Protein AF-A0A926U0V9-F1 (afdb_monomer_lite)

Secondary structure (DSSP, 8-state):
-PPPPHHHHHHHHHHHHHHHHHTS-TTTS--SHHHHHHHHT--HHHHHHTTTHHHHHHHHHHHHHHHHHHHHHHHHHHHHHHHHHHHHHHHHHHHHHHHHHHHHHHHHHHHHHTT--HHHHTSPPPPP------TT-S-----------

Foldseek 3Di:
DDDDDPLVVLVVLLVVLLVVLLVDACVVQPQALVSSCVVVVHDSVSCVVSVVRVVSVVSNVSSVVVNVVVVVVVVVVVVVVVVVVVVVVVVVVVVVVVVVVVVLVVVVVVCVVVVHDVVVVPDDDDDDPPVDDPPDPDDDDDDDDDDDD

Sequence (149 aa):
MGRRSVEVEVTQKVEAYLAIAEGKLPEESPIHVLAVAEALNVSRNTLYKYGLKKVIEEAAERQRQQANLSTRAKEKKAYADRIKSLRVELEIAQQQMIVQAELINRMRCNAIQFNMDLKKLEQPLEKSDRSFSRAGITQRRGKKSAGFS

Structure (mmCIF, N/CA/C/O backbone):
data_AF-A0A926U0V9-F1
#
_entry.id   AF-A0A926U0V9-F1
#
loop_
_atom_site.group_PDB
_atom_site.id
_atom_site.type_symbol
_atom_site.label_atom_id
_atom_site.label_alt_id
_atom_site.label_comp_id
_atom_site.label_asym_id
_atom_site.label_entity_id
_atom_site.label_seq_id
_atom_site.pdbx_PDB_ins_code
_atom_site.Cartn_x
_atom_site.Cartn_y
_atom_site.Cartn_z
_atom_site.occupancy
_atom_site.B_iso_or_equiv
_atom_site.auth_seq_id
_atom_site.auth_comp_id
_atom_site.auth_asym_id
_atom_site.auth_atom_id
_atom_site.pdbx_PDB_model_num
ATOM 1 N N . MET A 1 1 ? -20.595 -17.171 45.976 1.00 45.72 1 MET A N 1
ATOM 2 C CA . MET A 1 1 ? -20.064 -16.427 44.811 1.00 45.72 1 MET A CA 1
ATOM 3 C C . MET A 1 1 ? -20.933 -15.189 44.626 1.00 45.72 1 MET A C 1
ATOM 5 O O . MET A 1 1 ? -22.092 -15.337 44.262 1.00 45.72 1 MET A O 1
ATOM 9 N N . GLY A 1 2 ? -20.448 -14.002 45.006 1.00 52.78 2 GLY A N 1
ATOM 10 C CA . GLY A 1 2 ? -21.235 -12.764 44.927 1.00 52.78 2 GLY A CA 1
ATOM 11 C C . GLY A 1 2 ? -21.520 -12.382 43.474 1.00 52.78 2 GLY A C 1
ATOM 12 O O . GLY A 1 2 ? -20.629 -12.485 42.632 1.00 52.78 2 GLY A O 1
ATOM 13 N N . ARG A 1 3 ? -22.761 -11.981 43.170 1.00 56.72 3 ARG A N 1
ATOM 14 C CA . ARG A 1 3 ? -23.138 -11.472 41.842 1.00 56.72 3 ARG A CA 1
ATOM 15 C C . ARG A 1 3 ? -22.240 -10.286 41.495 1.00 56.72 3 ARG A C 1
ATOM 17 O O . ARG A 1 3 ? -22.159 -9.337 42.274 1.00 56.72 3 ARG A O 1
ATOM 24 N N . ARG A 1 4 ? -21.574 -10.340 40.339 1.00 67.88 4 ARG A N 1
ATOM 25 C CA . ARG A 1 4 ? -20.902 -9.161 39.786 1.00 67.88 4 ARG A CA 1
ATOM 26 C C . ARG A 1 4 ? -21.967 -8.115 39.479 1.00 67.88 4 ARG A C 1
ATOM 28 O O . ARG A 1 4 ? -23.087 -8.452 39.093 1.00 67.88 4 ARG A O 1
ATOM 35 N N . SER A 1 5 ? -21.638 -6.851 39.718 1.00 83.00 5 SER A N 1
ATOM 36 C CA . SER A 1 5 ? -22.528 -5.768 39.320 1.00 83.00 5 SER A CA 1
ATOM 37 C C . SER A 1 5 ? -22.633 -5.778 37.788 1.00 83.00 5 SER A C 1
ATOM 39 O O . SER A 1 5 ? -21.638 -5.991 37.093 1.00 83.00 5 SER A O 1
ATOM 41 N N . VAL A 1 6 ? -23.843 -5.562 37.268 1.00 85.12 6 VAL A N 1
ATOM 42 C CA . VAL A 1 6 ? -24.121 -5.523 35.820 1.00 85.12 6 VAL A CA 1
ATOM 43 C C . VAL A 1 6 ? -23.236 -4.491 35.108 1.00 85.12 6 VAL A C 1
ATOM 45 O O . VAL A 1 6 ? -22.858 -4.684 33.958 1.00 85.12 6 VAL A O 1
ATOM 48 N N . GLU A 1 7 ? -22.849 -3.422 35.804 1.00 88.00 7 GLU A N 1
ATOM 49 C CA . GLU A 1 7 ? -21.926 -2.406 35.299 1.00 88.00 7 GLU A CA 1
ATOM 50 C C . GLU A 1 7 ? -20.541 -2.985 35.000 1.00 88.00 7 GLU A C 1
ATOM 52 O O . GLU A 1 7 ? -20.026 -2.765 33.910 1.00 88.00 7 GLU A O 1
ATOM 57 N N . VAL A 1 8 ? -19.986 -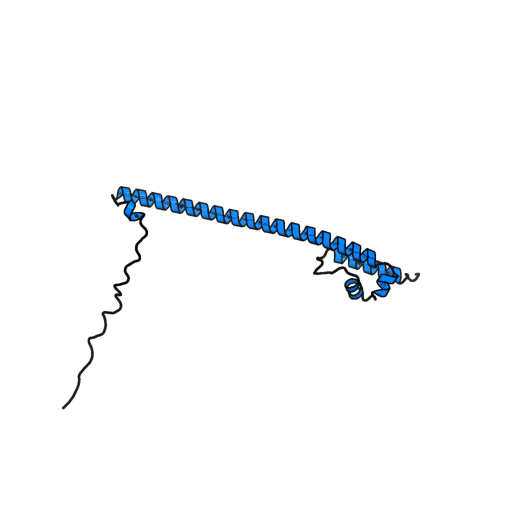3.798 35.906 1.00 88.56 8 VAL A N 1
ATOM 58 C CA . VAL A 1 8 ? -18.663 -4.424 35.730 1.00 88.56 8 VAL A CA 1
ATOM 59 C C . VAL A 1 8 ? -18.655 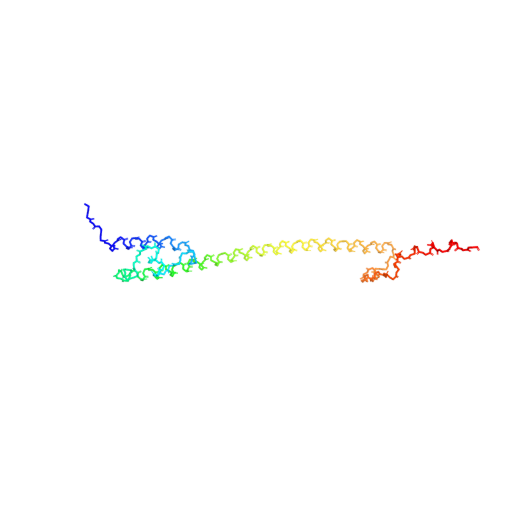-5.401 34.552 1.00 88.56 8 VAL A C 1
ATOM 61 O O . VAL A 1 8 ? -17.663 -5.529 33.842 1.00 88.56 8 VAL A O 1
ATOM 64 N N . GLU A 1 9 ? -19.765 -6.099 34.317 1.00 90.19 9 GLU A N 1
ATOM 65 C CA . GLU A 1 9 ? -19.877 -6.996 33.164 1.00 90.19 9 GLU A CA 1
ATOM 66 C C . GLU A 1 9 ? -19.951 -6.225 31.842 1.00 90.19 9 GLU A C 1
ATOM 68 O O . GLU A 1 9 ? -19.366 -6.648 30.844 1.00 90.19 9 GLU A O 1
ATOM 73 N N . VAL A 1 10 ? -20.660 -5.093 31.823 1.00 89.94 10 VAL A N 1
ATOM 74 C CA . VAL A 1 10 ? -20.770 -4.241 30.633 1.00 89.94 10 VAL A CA 1
ATOM 75 C C . VAL A 1 10 ? -19.438 -3.561 30.326 1.00 89.94 10 VAL A C 1
ATOM 77 O O . VAL A 1 10 ? -19.028 -3.563 29.167 1.00 89.94 10 VAL A O 1
ATOM 80 N N . THR A 1 11 ? -18.732 -3.037 31.331 1.00 91.75 11 THR A N 1
ATOM 81 C CA . THR A 1 11 ? -17.412 -2.420 31.132 1.00 91.75 11 THR A CA 1
ATOM 82 C C . THR A 1 11 ? -16.401 -3.432 30.598 1.00 91.75 11 THR A C 1
ATOM 84 O O . THR A 1 11 ? -15.776 -3.164 29.576 1.00 91.75 11 THR A O 1
ATOM 87 N N . GLN A 1 12 ? -16.324 -4.634 31.183 1.00 92.56 12 GLN A N 1
ATOM 88 C CA . GLN A 1 12 ? -15.426 -5.697 30.706 1.00 92.56 12 GLN A CA 1
ATOM 89 C C . GLN A 1 12 ? -15.710 -6.108 29.257 1.00 92.56 12 GLN A C 1
ATOM 91 O O . GLN A 1 12 ? -14.785 -6.324 28.475 1.00 92.56 12 GLN A O 1
ATOM 96 N N . LYS A 1 13 ? -16.988 -6.206 28.872 1.00 92.56 13 LYS A N 1
ATOM 97 C CA . LYS A 1 13 ? -17.370 -6.518 27.486 1.00 92.56 13 LYS A CA 1
ATOM 98 C C . LYS A 1 13 ? -16.971 -5.409 26.517 1.00 92.56 13 LYS A C 1
ATOM 100 O O . LYS A 1 13 ? -16.509 -5.709 25.418 1.00 92.56 13 LYS A O 1
ATOM 105 N N . VAL A 1 14 ? -17.137 -4.148 26.918 1.00 92.94 14 VAL A N 1
ATOM 106 C CA . VAL A 1 14 ? -16.715 -2.995 26.113 1.00 92.94 14 VAL A CA 1
ATOM 107 C C . VAL A 1 14 ? -15.200 -2.984 25.949 1.00 92.94 14 VAL A C 1
ATOM 109 O O . VAL A 1 14 ? -14.733 -2.912 24.820 1.00 92.94 14 VAL A O 1
ATOM 112 N N . GLU A 1 15 ? -14.430 -3.141 27.022 1.00 92.88 15 GLU A N 1
ATOM 113 C CA . GLU A 1 15 ? -12.963 -3.194 26.953 1.00 92.88 15 GLU A CA 1
ATOM 114 C C . GLU A 1 15 ? -12.464 -4.331 26.053 1.00 92.88 15 GLU A C 1
ATOM 116 O O . GLU A 1 15 ? -11.605 -4.113 25.199 1.00 92.88 15 GLU A O 1
ATOM 121 N N . ALA A 1 16 ? -13.049 -5.527 26.179 1.00 92.19 16 ALA A N 1
ATOM 122 C CA . ALA A 1 16 ? -12.705 -6.665 25.332 1.00 92.19 16 ALA A CA 1
ATOM 123 C C . ALA A 1 16 ? -13.015 -6.401 23.848 1.00 92.19 16 ALA A C 1
ATOM 125 O O . ALA A 1 16 ? -12.213 -6.742 22.977 1.00 92.19 16 ALA A O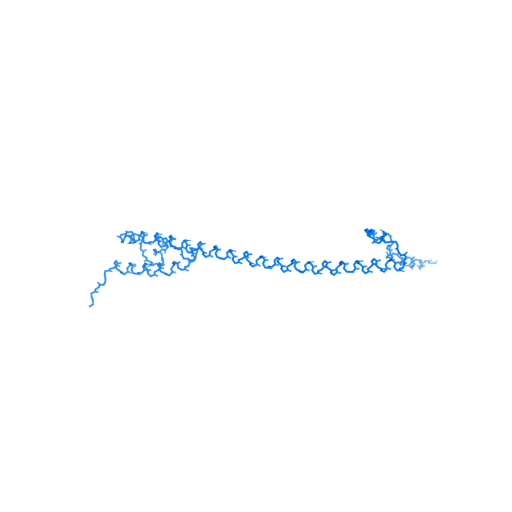 1
ATOM 126 N N . TYR A 1 17 ? -14.154 -5.769 23.550 1.00 92.25 17 TYR A N 1
ATOM 127 C CA . TYR A 1 17 ? -14.497 -5.376 22.184 1.00 92.25 17 TYR A CA 1
ATOM 128 C C . TYR A 1 17 ? -13.516 -4.335 21.633 1.00 92.25 17 TYR A C 1
ATOM 130 O O . TYR A 1 17 ? -13.023 -4.492 20.517 1.00 92.25 17 TYR A O 1
ATOM 138 N N . LEU A 1 18 ? -13.201 -3.301 22.419 1.00 93.12 18 LEU A N 1
ATOM 139 C CA . LEU A 1 18 ? -12.284 -2.235 22.015 1.00 93.12 18 LEU A CA 1
ATOM 140 C C . LEU A 1 18 ? 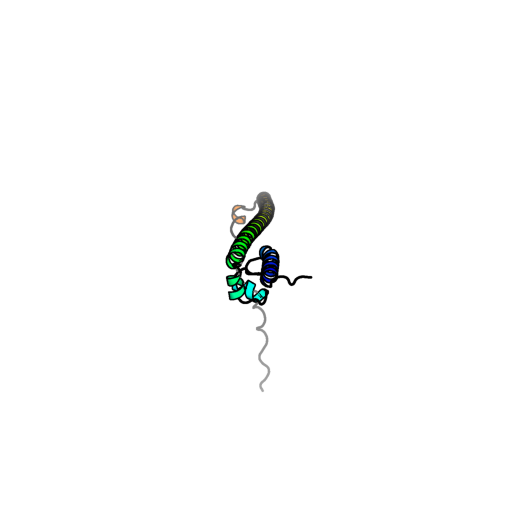-10.877 -2.780 21.739 1.00 93.12 18 LEU A C 1
ATOM 142 O O . LEU A 1 18 ? -10.306 -2.452 20.704 1.00 93.12 18 LEU A O 1
ATOM 146 N N . ALA A 1 19 ? -10.366 -3.687 22.575 1.00 90.44 19 ALA A N 1
ATOM 147 C CA . ALA A 1 19 ? -9.059 -4.313 22.370 1.00 90.44 19 ALA A CA 1
ATOM 148 C C . ALA A 1 19 ? -8.953 -5.066 21.029 1.00 90.44 19 ALA A C 1
ATOM 150 O O . ALA A 1 19 ? -7.904 -5.053 20.387 1.00 90.44 19 ALA A O 1
ATOM 151 N N . ILE A 1 20 ? -10.039 -5.703 20.578 1.00 89.38 20 ILE A N 1
ATOM 152 C CA . ILE A 1 20 ? -10.086 -6.392 19.280 1.00 89.38 20 ILE A CA 1
ATOM 153 C C . ILE A 1 20 ? -10.271 -5.389 18.134 1.00 89.38 20 ILE A C 1
ATOM 155 O O . ILE A 1 20 ? -9.650 -5.528 17.079 1.00 89.38 20 ILE A O 1
ATOM 159 N N . ALA A 1 21 ? -11.143 -4.398 18.322 1.00 88.88 21 ALA A N 1
ATOM 160 C CA . ALA A 1 21 ? -11.495 -3.423 17.296 1.00 88.88 21 ALA A CA 1
ATOM 161 C C . ALA A 1 21 ? -10.334 -2.473 1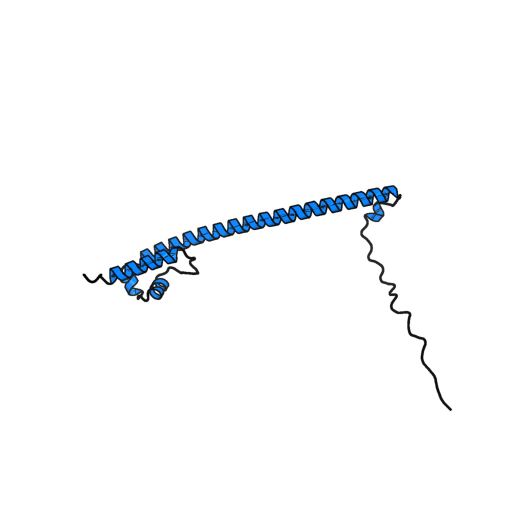6.963 1.00 88.88 21 ALA A C 1
ATOM 163 O O . ALA A 1 21 ? -10.152 -2.123 15.799 1.00 88.88 21 ALA A O 1
ATOM 164 N N . GLU A 1 22 ? -9.519 -2.098 17.952 1.00 87.75 22 GLU A N 1
ATOM 165 C CA . GLU A 1 22 ? -8.362 -1.215 17.763 1.00 87.75 22 GLU A CA 1
ATOM 166 C C . GLU A 1 22 ? -7.328 -1.784 16.785 1.00 87.75 22 GLU A C 1
ATOM 168 O O . GLU A 1 22 ? -6.724 -1.022 16.038 1.00 87.75 22 GLU A O 1
ATOM 173 N N . GLY A 1 23 ? -7.170 -3.112 16.732 1.00 81.94 23 GLY A N 1
ATOM 174 C CA . GLY A 1 23 ? -6.257 -3.778 15.796 1.00 81.94 23 GLY A CA 1
ATOM 175 C C . GLY A 1 23 ? -6.773 -3.878 14.355 1.00 81.94 23 GLY A C 1
ATOM 176 O O . GLY A 1 23 ? -6.051 -4.363 13.482 1.00 81.94 23 GLY A O 1
ATOM 177 N N . LYS A 1 24 ? -8.013 -3.453 14.093 1.00 85.25 24 LYS A N 1
ATOM 178 C CA . LYS A 1 24 ? -8.661 -3.508 12.776 1.00 85.25 24 LYS A CA 1
ATOM 179 C C . LYS A 1 24 ? -8.794 -2.121 12.163 1.00 85.25 24 LYS A C 1
ATOM 181 O O . LYS A 1 24 ? -8.730 -1.104 12.854 1.00 85.25 24 LYS A O 1
ATOM 186 N N . LEU A 1 25 ? -9.023 -2.077 10.850 1.00 83.25 25 LEU A N 1
ATOM 187 C CA . LEU A 1 25 ? -9.297 -0.813 10.172 1.00 83.25 25 LEU A CA 1
ATOM 188 C C . LEU A 1 25 ? -10.654 -0.232 10.623 1.00 83.25 25 LEU A C 1
ATOM 190 O O . LEU A 1 25 ? -11.591 -0.995 10.872 1.00 83.25 25 LEU A O 1
ATOM 194 N N . PRO A 1 26 ? -10.800 1.107 10.661 1.00 84.81 26 PRO A N 1
ATOM 195 C CA . PRO A 1 26 ? -12.063 1.765 10.997 1.00 84.81 26 PRO A CA 1
ATOM 196 C C . PRO A 1 26 ? -13.244 1.342 10.112 1.00 84.81 26 PRO A C 1
ATOM 198 O O . PRO A 1 26 ? -14.383 1.385 10.562 1.00 84.81 26 PRO A O 1
ATOM 201 N N . GLU A 1 27 ? -12.975 0.930 8.870 1.00 83.75 27 GLU A N 1
ATOM 202 C CA . GLU A 1 27 ? -13.981 0.428 7.923 1.00 83.75 27 GLU A CA 1
ATOM 203 C C . GLU A 1 27 ? -14.470 -0.986 8.273 1.00 83.75 27 GLU A C 1
ATOM 205 O O . GLU A 1 27 ? -15.629 -1.315 8.042 1.00 83.75 27 GLU A O 1
ATOM 210 N N . GLU A 1 28 ? -13.604 -1.817 8.855 1.00 83.44 28 GLU A N 1
ATOM 211 C CA . GLU A 1 28 ? -13.916 -3.208 9.207 1.00 83.44 28 GLU A CA 1
ATOM 212 C C . GLU A 1 28 ? -14.595 -3.318 10.574 1.00 83.44 28 GLU A C 1
ATOM 214 O O . GLU A 1 28 ? -15.415 -4.206 10.803 1.00 83.44 28 GLU A O 1
ATOM 219 N N . SER A 1 29 ? -14.213 -2.449 11.511 1.00 87.75 29 SER A N 1
ATOM 220 C CA . SER A 1 29 ? -14.700 -2.483 12.889 1.00 87.75 29 SER A CA 1
ATOM 221 C C . SER A 1 29 ? -14.830 -1.065 13.437 1.00 87.75 29 SER A C 1
ATOM 223 O O . SER A 1 29 ? -13.971 -0.626 14.206 1.00 87.75 29 SER A O 1
ATOM 225 N N . PRO A 1 30 ? -15.878 -0.320 13.056 1.00 88.44 30 PRO A N 1
ATOM 226 C CA . PRO A 1 30 ? -15.992 1.080 13.422 1.00 88.44 30 PRO A CA 1
ATOM 227 C C . PRO A 1 30 ? -16.217 1.233 14.931 1.00 88.44 30 PRO A C 1
ATOM 229 O O . PRO A 1 30 ? -17.183 0.717 15.495 1.00 88.44 30 PRO A O 1
ATOM 232 N N . ILE A 1 31 ? -15.342 1.989 15.595 1.00 92.25 31 ILE A N 1
ATOM 233 C CA . ILE A 1 31 ? -15.470 2.291 17.024 1.00 92.25 31 ILE A CA 1
ATOM 234 C C . ILE A 1 31 ? -16.252 3.599 17.185 1.00 92.25 31 ILE A C 1
ATOM 236 O O . ILE A 1 31 ? -15.728 4.696 17.016 1.00 92.25 31 ILE A O 1
ATOM 240 N N . HIS A 1 32 ? -17.545 3.486 17.475 1.00 92.88 32 HIS A N 1
ATOM 241 C CA . HIS A 1 32 ? -18.398 4.592 17.909 1.00 92.88 32 HIS A CA 1
ATOM 242 C C . HIS A 1 32 ? -19.532 4.045 18.781 1.00 92.88 32 HIS A C 1
ATOM 244 O O . HIS A 1 32 ? -19.855 2.861 18.719 1.00 92.88 32 HIS A O 1
ATOM 250 N N . VAL A 1 33 ? -20.148 4.900 19.603 1.00 92.25 33 VAL A N 1
ATOM 251 C CA . VAL A 1 33 ? -21.113 4.475 20.639 1.00 92.25 33 VAL A CA 1
ATOM 252 C C . VAL A 1 33 ? -22.257 3.622 20.078 1.00 92.25 33 VAL A C 1
ATOM 254 O O . VAL A 1 33 ? -22.706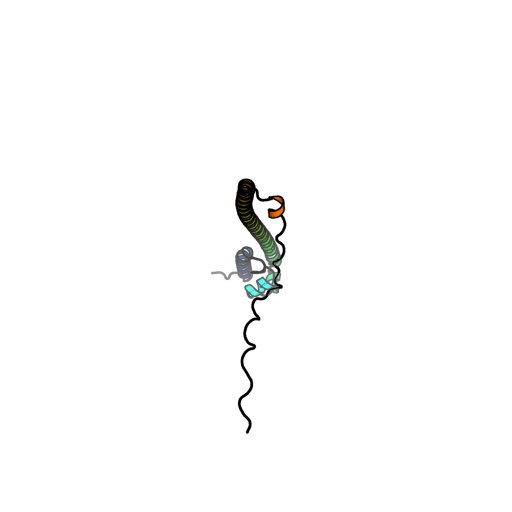 2.694 20.742 1.00 92.25 33 VAL A O 1
ATOM 257 N N . LEU A 1 34 ? -22.718 3.917 18.860 1.00 93.25 34 LEU A N 1
ATOM 258 C CA . LEU A 1 34 ? -23.789 3.167 18.204 1.00 93.25 34 LEU A CA 1
ATOM 259 C C . LEU A 1 34 ? -23.321 1.770 17.767 1.00 93.25 34 LEU A C 1
ATOM 261 O O . LEU A 1 34 ? -23.940 0.794 18.170 1.00 93.25 34 LEU A O 1
ATOM 265 N N . ALA A 1 35 ? -22.188 1.657 17.069 1.00 91.38 35 ALA A N 1
ATOM 266 C CA . ALA A 1 35 ? -21.631 0.356 16.694 1.00 91.38 35 ALA A CA 1
ATOM 267 C C . ALA A 1 35 ? -21.265 -0.519 17.902 1.00 91.38 35 ALA A C 1
ATOM 269 O O . ALA A 1 35 ? -21.508 -1.720 17.884 1.00 91.38 35 ALA A O 1
ATOM 270 N N . VAL A 1 36 ? -20.727 0.065 18.980 1.00 92.56 36 VAL A N 1
ATOM 271 C CA . VAL A 1 36 ? -20.422 -0.685 20.215 1.00 92.56 36 VAL A CA 1
ATOM 272 C C . VAL A 1 36 ? -21.708 -1.183 20.885 1.00 92.56 36 VAL A C 1
ATOM 274 O O . VAL A 1 36 ? -21.763 -2.319 21.351 1.00 92.56 36 VAL A O 1
ATOM 277 N N . ALA A 1 37 ? -22.752 -0.350 20.916 1.00 93.31 37 ALA A N 1
ATOM 278 C CA . ALA A 1 37 ? -24.065 -0.729 21.432 1.00 93.31 37 ALA A CA 1
ATOM 279 C C . ALA A 1 37 ? -24.680 -1.891 20.635 1.00 93.31 37 ALA A C 1
ATOM 281 O O . ALA A 1 37 ? -25.177 -2.843 21.235 1.00 93.31 37 ALA A O 1
ATOM 282 N N . GLU A 1 38 ? -24.602 -1.843 19.305 1.00 93.25 38 GLU A N 1
ATOM 283 C CA . GLU A 1 38 ? -25.097 -2.903 18.421 1.00 93.25 38 GLU A CA 1
ATOM 284 C C . GLU A 1 38 ? -24.286 -4.196 18.562 1.00 93.25 38 GLU A C 1
ATOM 286 O O . GLU A 1 38 ? -24.865 -5.263 18.755 1.00 93.25 38 GLU A O 1
ATOM 291 N N . ALA A 1 39 ? -22.953 -4.106 18.558 1.00 91.12 39 ALA A N 1
ATOM 292 C CA . ALA A 1 39 ? -22.066 -5.264 18.664 1.00 91.12 39 ALA A CA 1
ATOM 293 C C . ALA A 1 39 ? -22.218 -6.020 19.993 1.00 91.12 39 ALA A C 1
ATOM 295 O O . ALA A 1 39 ? -22.083 -7.243 20.036 1.00 91.12 39 ALA A O 1
ATOM 296 N N . LEU A 1 40 ? -22.499 -5.301 21.082 1.00 92.31 40 LEU A N 1
ATOM 297 C CA . LEU A 1 40 ? -22.655 -5.885 22.417 1.00 92.31 40 LEU A CA 1
ATOM 298 C C . LEU A 1 40 ? -24.116 -6.130 22.806 1.00 92.31 40 LEU A C 1
ATOM 300 O O . LEU A 1 40 ? -24.368 -6.691 23.874 1.00 92.31 40 LEU A O 1
ATOM 304 N N . ASN A 1 41 ? -25.065 -5.727 21.956 1.00 93.38 41 ASN A N 1
ATOM 305 C CA . ASN A 1 41 ? -26.502 -5.753 22.221 1.00 93.38 41 ASN A CA 1
ATOM 306 C C . ASN A 1 41 ? -26.873 -5.039 23.540 1.00 93.38 41 ASN A C 1
ATOM 308 O O . ASN A 1 41 ? -27.636 -5.541 24.368 1.00 93.38 41 ASN A O 1
ATOM 312 N N . VAL A 1 42 ? -26.275 -3.864 23.762 1.00 92.44 42 VAL A N 1
ATOM 313 C CA . VAL A 1 42 ? -26.465 -3.019 24.950 1.00 92.44 42 VAL A CA 1
ATOM 314 C C . VAL A 1 42 ? -27.060 -1.681 24.522 1.00 92.44 42 VAL A C 1
ATOM 316 O O . VAL A 1 42 ? -26.677 -1.120 23.503 1.00 92.44 42 VAL A O 1
ATOM 319 N N . SER A 1 43 ? -27.980 -1.113 25.306 1.00 93.50 43 SER A N 1
ATOM 320 C CA . SER A 1 43 ? -28.553 0.192 24.958 1.00 93.50 43 SER A CA 1
ATOM 321 C C . SER A 1 43 ? -27.504 1.313 25.026 1.00 93.50 43 SER A C 1
ATOM 323 O O . SER A 1 43 ? -26.675 1.358 25.939 1.00 93.50 43 SER A O 1
ATOM 325 N N . ARG A 1 44 ? -27.590 2.293 24.118 1.00 94.56 44 ARG A N 1
ATOM 326 C CA . ARG A 1 44 ? -26.741 3.502 24.157 1.00 94.56 44 ARG A CA 1
ATOM 327 C C . ARG A 1 44 ? -26.845 4.237 25.498 1.00 94.56 44 ARG A C 1
ATOM 329 O O . ARG A 1 44 ? -25.841 4.704 26.024 1.00 94.56 44 ARG A O 1
ATOM 336 N N . ASN A 1 45 ? -28.041 4.273 26.088 1.00 93.94 45 ASN A N 1
ATOM 337 C CA . ASN A 1 45 ? -28.269 4.878 27.401 1.00 93.94 45 ASN A CA 1
ATOM 338 C C . ASN A 1 45 ? -27.499 4.160 28.510 1.00 93.94 45 ASN A C 1
ATOM 340 O O . ASN A 1 45 ? -27.026 4.816 29.429 1.00 93.94 45 ASN A O 1
ATOM 344 N N . THR A 1 46 ? -27.325 2.842 28.415 1.00 91.69 46 THR A N 1
ATOM 345 C CA . THR A 1 46 ? -26.511 2.066 29.358 1.00 91.69 46 THR A CA 1
ATOM 346 C C . THR A 1 46 ? -25.034 2.451 29.247 1.00 91.69 46 THR A C 1
ATOM 348 O O . THR A 1 46 ? -24.384 2.669 30.265 1.00 91.69 46 THR A O 1
ATOM 351 N N . LEU A 1 47 ? -24.521 2.624 28.024 1.00 91.81 47 LEU A N 1
ATOM 352 C CA . LEU A 1 47 ? -23.146 3.089 27.798 1.00 91.81 47 LEU A CA 1
ATOM 353 C C . LEU A 1 47 ? -22.926 4.515 28.328 1.00 91.81 47 LEU A C 1
ATOM 355 O O . LEU A 1 47 ? -21.895 4.791 28.939 1.00 91.81 47 LEU A O 1
ATOM 359 N N . TYR A 1 48 ? -23.900 5.414 28.141 1.00 94.12 48 TYR A N 1
ATOM 360 C CA . TYR A 1 48 ? -23.843 6.766 28.705 1.00 94.12 48 TYR A CA 1
ATOM 361 C C . TYR A 1 48 ? -23.951 6.770 30.230 1.00 94.12 48 TYR A C 1
ATOM 363 O O . TYR A 1 48 ? -23.185 7.473 30.885 1.00 94.12 48 TYR A O 1
ATOM 371 N N . LYS A 1 49 ? -24.860 5.967 30.797 1.00 92.81 49 LYS A N 1
ATOM 372 C CA . LYS A 1 49 ? -25.062 5.839 32.246 1.00 92.81 49 LYS A CA 1
ATOM 373 C C . LYS A 1 49 ? -23.778 5.417 32.959 1.00 92.81 49 LYS A C 1
ATOM 375 O O . LYS A 1 49 ? -23.507 5.926 34.038 1.00 92.81 49 LYS A O 1
ATOM 380 N N . TYR A 1 50 ? -22.995 4.531 32.345 1.00 91.75 50 TYR A N 1
ATOM 381 C CA . TYR A 1 50 ? -21.714 4.062 32.883 1.00 91.75 50 TYR A CA 1
ATOM 382 C C . TYR A 1 50 ? -20.507 4.904 32.441 1.00 91.75 50 TYR A C 1
ATOM 384 O O . TYR A 1 50 ? -19.367 4.510 32.656 1.00 91.75 50 TYR A O 1
ATOM 392 N N . GLY A 1 51 ? -20.718 6.055 31.792 1.00 90.75 51 GLY A N 1
ATOM 393 C CA . GLY A 1 51 ? -19.629 6.964 31.418 1.00 90.75 51 GLY A CA 1
ATOM 394 C C . GLY A 1 51 ? -18.665 6.425 30.351 1.00 90.75 51 GLY A C 1
ATOM 395 O O . GLY A 1 51 ? -17.631 7.040 30.099 1.00 90.75 51 GLY A O 1
ATOM 396 N N . LEU A 1 52 ? -19.010 5.330 29.666 1.00 92.94 52 LEU A N 1
ATOM 397 C CA . LEU A 1 52 ? -18.131 4.636 28.713 1.00 92.94 52 LEU A CA 1
ATOM 398 C C . LEU A 1 52 ? -17.919 5.394 27.398 1.00 92.94 52 LEU A C 1
ATOM 400 O O . LEU A 1 52 ? -17.081 5.013 26.585 1.00 92.94 52 LEU A O 1
ATOM 404 N N . LYS A 1 53 ? -18.651 6.494 27.187 1.00 93.44 53 LYS A N 1
ATOM 405 C CA . LYS A 1 53 ? -18.538 7.345 25.997 1.00 93.44 53 LYS A CA 1
ATOM 406 C C . LYS A 1 53 ? -17.091 7.781 25.737 1.00 93.44 53 LYS A C 1
ATOM 408 O O . LYS A 1 53 ? -16.613 7.610 24.623 1.00 93.44 53 LYS A O 1
ATOM 413 N N . LYS A 1 54 ? -16.407 8.304 26.762 1.00 92.75 54 LYS A N 1
ATOM 414 C CA . LYS A 1 54 ? -15.032 8.814 26.628 1.00 92.75 54 LYS A CA 1
ATOM 415 C C . LYS A 1 54 ? -14.053 7.706 26.250 1.00 92.75 54 LYS A C 1
ATOM 417 O O . LYS A 1 54 ? -13.256 7.883 25.344 1.00 92.75 54 LYS A O 1
ATOM 422 N N . VAL A 1 55 ? -14.193 6.537 26.877 1.00 92.94 55 VAL A N 1
ATOM 423 C CA . VAL A 1 55 ? -13.356 5.359 26.600 1.00 92.94 55 VAL A CA 1
ATOM 424 C C . VAL A 1 55 ? -13.499 4.915 25.140 1.00 92.94 55 VAL A C 1
ATOM 426 O O . VAL A 1 55 ? -12.510 4.618 24.474 1.00 92.94 55 VAL A O 1
ATOM 429 N N . ILE A 1 56 ? -14.730 4.914 24.620 1.00 93.06 56 ILE A N 1
ATOM 430 C CA . ILE A 1 56 ? -15.011 4.576 23.219 1.00 93.06 56 ILE A CA 1
ATOM 431 C C . ILE A 1 56 ? -14.420 5.631 22.271 1.00 93.06 56 ILE A C 1
ATOM 433 O O . ILE A 1 56 ? -13.855 5.268 21.244 1.00 93.06 56 ILE A O 1
ATOM 437 N N . GLU A 1 57 ? -14.530 6.920 22.599 1.00 93.69 57 GLU A N 1
ATOM 438 C CA . GLU A 1 57 ? -13.956 8.010 21.795 1.00 93.69 57 GLU A CA 1
ATOM 439 C C . GLU A 1 57 ? -12.421 7.933 21.745 1.00 93.69 57 GLU A C 1
ATOM 441 O O . GLU A 1 57 ? -11.843 7.969 20.661 1.00 93.69 57 GLU A O 1
ATOM 446 N N . GLU A 1 58 ? -11.762 7.716 22.884 1.00 93.19 58 GLU A N 1
ATOM 447 C CA . GLU A 1 58 ? -10.306 7.540 22.964 1.00 93.19 58 GLU A CA 1
ATOM 448 C C . GLU A 1 58 ? -9.828 6.303 22.188 1.00 93.19 58 GLU A C 1
ATOM 450 O O . GLU A 1 58 ? -8.805 6.340 21.501 1.00 93.19 58 GLU A O 1
ATOM 455 N N . ALA A 1 59 ? -10.566 5.193 22.264 1.00 92.25 59 ALA A N 1
ATOM 456 C CA . ALA A 1 59 ? -10.274 3.999 21.472 1.00 92.25 59 ALA A CA 1
ATOM 457 C C . ALA A 1 59 ? -10.454 4.247 19.965 1.00 92.25 59 ALA A C 1
ATOM 459 O O . ALA A 1 59 ? -9.631 3.804 19.162 1.00 92.25 59 ALA A O 1
ATOM 460 N N . ALA A 1 60 ? -11.478 5.008 19.570 1.00 92.25 60 ALA A N 1
ATOM 461 C CA . ALA A 1 60 ? -11.695 5.388 18.176 1.00 92.25 60 ALA A CA 1
ATOM 462 C C . ALA A 1 60 ? -10.554 6.258 17.630 1.00 92.25 60 ALA A C 1
ATOM 464 O O . ALA A 1 60 ? -10.112 6.070 16.494 1.00 92.25 60 ALA A O 1
ATOM 465 N N . GLU A 1 61 ? -10.040 7.193 18.430 1.00 91.50 61 GLU A N 1
ATOM 466 C CA . GLU A 1 61 ? -8.873 7.994 18.058 1.00 91.50 61 GLU A CA 1
ATOM 467 C C . GLU A 1 61 ? -7.619 7.131 17.895 1.00 91.50 61 GLU A C 1
ATOM 469 O O . GLU A 1 61 ? -6.921 7.253 16.884 1.00 91.50 61 GLU A O 1
ATOM 474 N N . ARG A 1 62 ? -7.368 6.207 18.832 1.00 89.81 62 ARG A N 1
ATOM 475 C CA . ARG A 1 62 ? -6.242 5.263 18.747 1.00 89.81 62 ARG A CA 1
ATOM 476 C C . ARG A 1 62 ? -6.330 4.383 17.499 1.00 89.81 62 ARG A C 1
ATOM 478 O O . ARG A 1 62 ? -5.337 4.255 16.781 1.00 89.81 62 ARG A O 1
ATOM 485 N N . GLN A 1 63 ? -7.514 3.867 17.170 1.00 91.69 63 GLN A N 1
ATOM 486 C CA . GLN A 1 63 ? -7.746 3.094 15.946 1.00 91.69 63 GLN A CA 1
ATOM 487 C C . GLN A 1 63 ? -7.437 3.912 14.683 1.00 91.69 63 GLN A C 1
ATOM 489 O O . GLN A 1 63 ? -6.751 3.435 13.777 1.00 91.69 63 GLN A O 1
ATOM 494 N N . ARG A 1 64 ? -7.886 5.173 14.617 1.00 87.19 64 ARG A N 1
ATOM 495 C CA . ARG A 1 64 ? -7.597 6.064 13.478 1.00 87.19 64 ARG A CA 1
ATOM 496 C C . ARG A 1 64 ? -6.104 6.340 13.330 1.00 87.19 64 ARG A C 1
ATOM 498 O O . ARG A 1 64 ? -5.585 6.313 12.216 1.00 87.19 64 ARG A O 1
ATOM 505 N N . GLN A 1 65 ? -5.401 6.585 14.433 1.00 86.50 65 GLN A N 1
ATOM 506 C CA . GLN A 1 65 ? -3.955 6.807 14.410 1.00 86.50 65 GLN A CA 1
ATOM 507 C C . GLN A 1 65 ? -3.205 5.571 13.895 1.00 86.50 65 GLN A C 1
ATOM 509 O O . GLN A 1 65 ? -2.344 5.698 13.022 1.00 86.50 65 GLN A O 1
ATOM 514 N N . GLN A 1 66 ? -3.566 4.375 14.367 1.00 83.81 66 GLN A N 1
ATOM 515 C CA . GLN A 1 66 ? -2.970 3.120 13.896 1.00 83.81 66 GLN A CA 1
ATOM 516 C C . GLN A 1 66 ? -3.269 2.857 12.416 1.00 83.81 66 GLN A C 1
ATOM 518 O O . GLN A 1 66 ? -2.368 2.494 11.654 1.00 83.81 66 GLN A O 1
ATOM 523 N N . ALA A 1 67 ? -4.505 3.106 11.981 1.00 82.88 67 ALA A N 1
ATOM 524 C CA . ALA A 1 67 ? -4.895 2.979 10.583 1.00 82.88 67 ALA A CA 1
ATOM 525 C C . ALA A 1 67 ? -4.076 3.911 9.679 1.00 82.88 67 ALA A C 1
ATOM 527 O O . ALA A 1 67 ? -3.544 3.457 8.669 1.00 82.88 67 ALA A O 1
ATOM 528 N N . ASN A 1 68 ? -3.887 5.170 10.082 1.00 81.00 68 ASN A N 1
ATOM 529 C CA . ASN A 1 68 ? -3.085 6.148 9.340 1.00 81.00 68 ASN A CA 1
ATOM 530 C C . ASN A 1 68 ? -1.602 5.754 9.238 1.00 81.00 68 ASN A C 1
ATOM 532 O O . ASN A 1 68 ? -0.951 5.988 8.218 1.00 81.00 68 ASN A O 1
ATOM 536 N N . LEU A 1 69 ? -1.041 5.147 10.287 1.00 77.44 69 LEU A N 1
ATOM 537 C CA . LEU A 1 69 ? 0.324 4.615 10.243 1.00 77.44 69 LEU A CA 1
ATOM 538 C C . LEU A 1 69 ? 0.428 3.428 9.275 1.00 77.44 69 LEU A C 1
ATOM 540 O O . LEU A 1 69 ? 1.382 3.344 8.497 1.00 77.44 69 LEU A O 1
ATOM 544 N N . SER A 1 70 ? -0.573 2.544 9.284 1.00 78.38 70 SER A N 1
ATOM 545 C CA . SER A 1 70 ? -0.655 1.377 8.401 1.00 78.38 70 SER A CA 1
ATOM 546 C C . SER A 1 70 ? -0.819 1.769 6.930 1.00 78.38 70 SER A C 1
ATOM 548 O O . SER A 1 70 ? -0.094 1.256 6.075 1.00 78.38 70 SER A O 1
ATOM 550 N N . THR A 1 71 ? -1.703 2.720 6.610 1.00 77.94 71 THR A N 1
ATOM 551 C CA . THR A 1 71 ? -1.887 3.213 5.235 1.00 77.94 71 THR A CA 1
ATOM 552 C C . THR A 1 71 ? -0.612 3.853 4.705 1.00 77.94 71 THR A C 1
ATOM 554 O O . THR A 1 71 ? -0.137 3.470 3.638 1.00 77.94 71 THR A O 1
ATOM 557 N N . ARG A 1 72 ? 0.035 4.718 5.492 1.00 78.31 72 ARG A N 1
ATOM 558 C CA . ARG A 1 72 ? 1.309 5.340 5.107 1.00 78.31 72 ARG A CA 1
ATOM 559 C C . ARG A 1 72 ? 2.421 4.313 4.876 1.00 78.31 72 ARG A C 1
ATOM 561 O O . ARG A 1 72 ? 3.256 4.490 3.988 1.00 78.31 72 ARG A O 1
ATOM 568 N N . ALA A 1 73 ? 2.461 3.236 5.661 1.00 77.00 73 ALA A N 1
ATOM 569 C CA . ALA A 1 73 ? 3.411 2.144 5.454 1.00 77.00 73 ALA A CA 1
ATOM 570 C C . ALA A 1 73 ? 3.121 1.366 4.156 1.00 77.00 73 ALA A C 1
ATOM 572 O O . ALA A 1 73 ? 4.052 1.067 3.402 1.00 77.00 73 ALA A O 1
ATOM 573 N N . LYS A 1 74 ? 1.843 1.091 3.862 1.00 77.88 74 LYS A N 1
ATOM 574 C CA . LYS A 1 74 ? 1.410 0.458 2.605 1.00 77.88 74 LYS A CA 1
ATOM 575 C C . LYS A 1 74 ? 1.759 1.319 1.391 1.00 77.88 74 LYS A C 1
ATOM 577 O O . LYS A 1 74 ? 2.328 0.801 0.435 1.00 77.88 74 LYS A O 1
ATOM 582 N N . GLU A 1 75 ? 1.500 2.622 1.454 1.00 83.38 75 GLU A N 1
ATOM 583 C CA . GLU A 1 75 ? 1.849 3.575 0.395 1.00 83.38 75 GLU A CA 1
ATOM 584 C C . GLU A 1 75 ? 3.354 3.600 0.133 1.00 83.38 75 GLU A C 1
ATOM 586 O O . GLU A 1 75 ? 3.785 3.451 -1.009 1.00 83.38 75 GLU A O 1
ATOM 591 N N . LYS A 1 76 ? 4.180 3.709 1.184 1.00 84.44 76 LYS A N 1
ATOM 592 C CA . LYS A 1 76 ? 5.645 3.660 1.041 1.00 84.44 76 LYS A CA 1
ATOM 593 C C . LYS A 1 76 ? 6.111 2.390 0.335 1.00 84.44 76 LYS A C 1
ATOM 595 O O . LYS A 1 76 ? 6.989 2.463 -0.524 1.00 84.44 76 LYS A O 1
ATOM 600 N N . LYS A 1 77 ? 5.529 1.239 0.683 1.00 85.94 77 LYS A N 1
ATOM 601 C CA . LYS A 1 77 ? 5.849 -0.036 0.035 1.00 85.94 77 LYS A CA 1
ATOM 602 C C . LYS A 1 77 ? 5.431 -0.033 -1.438 1.00 85.94 77 LYS A C 1
ATOM 604 O O . LYS A 1 77 ? 6.249 -0.370 -2.286 1.00 85.94 77 LYS A O 1
ATOM 609 N N . ALA A 1 78 ? 4.220 0.428 -1.745 1.00 88.50 78 ALA A N 1
ATOM 610 C CA . ALA A 1 78 ? 3.729 0.529 -3.118 1.00 88.50 78 ALA A CA 1
ATOM 611 C C . ALA A 1 78 ? 4.616 1.438 -3.988 1.00 88.50 78 ALA A C 1
ATOM 613 O O . ALA A 1 78 ? 4.986 1.062 -5.100 1.00 88.50 78 ALA A O 1
ATOM 614 N N . TYR A 1 79 ? 5.029 2.600 -3.468 1.00 91.88 79 TYR A N 1
ATOM 615 C CA . TYR A 1 79 ? 5.964 3.485 -4.167 1.00 91.88 79 TYR A CA 1
ATOM 616 C C . TYR A 1 79 ? 7.336 2.834 -4.367 1.00 91.88 79 TYR A C 1
ATOM 618 O O . TYR A 1 79 ? 7.902 2.931 -5.455 1.00 91.88 79 TYR A O 1
ATOM 626 N N . ALA A 1 80 ? 7.864 2.137 -3.357 1.00 91.19 80 ALA A N 1
ATOM 627 C CA . ALA A 1 80 ? 9.132 1.422 -3.480 1.00 91.19 80 ALA A CA 1
ATOM 628 C C . ALA A 1 80 ? 9.073 0.329 -4.561 1.00 91.19 80 ALA A C 1
ATOM 630 O O . ALA A 1 80 ? 10.004 0.202 -5.357 1.00 91.19 80 ALA A O 1
ATOM 631 N N . ASP A 1 81 ? 7.973 -0.420 -4.630 1.00 91.06 81 ASP A N 1
ATOM 632 C CA . ASP A 1 81 ? 7.771 -1.460 -5.640 1.00 91.06 81 ASP A CA 1
ATOM 633 C C . ASP A 1 81 ? 7.618 -0.856 -7.046 1.00 91.06 81 ASP A C 1
ATOM 635 O O . ASP A 1 81 ? 8.210 -1.361 -8.002 1.00 91.06 81 ASP A O 1
ATOM 639 N N . ARG A 1 82 ? 6.936 0.292 -7.177 1.00 93.19 82 ARG A N 1
ATOM 640 C CA . ARG A 1 82 ? 6.836 1.013 -8.456 1.00 93.19 82 ARG A CA 1
ATOM 641 C C . ARG A 1 82 ? 8.183 1.557 -8.934 1.00 93.19 82 ARG A C 1
ATOM 643 O O . ARG A 1 82 ? 8.488 1.486 -10.120 1.00 93.19 82 ARG A O 1
ATOM 650 N N . ILE A 1 83 ? 9.011 2.074 -8.027 1.00 95.25 83 ILE A N 1
ATOM 651 C CA . ILE A 1 83 ? 10.370 2.524 -8.368 1.00 95.25 83 ILE A CA 1
ATOM 652 C C . ILE A 1 83 ? 11.207 1.346 -8.871 1.00 95.25 83 ILE A C 1
ATOM 654 O O . ILE A 1 83 ? 11.933 1.490 -9.854 1.00 95.25 83 ILE A O 1
ATOM 658 N N . LYS A 1 84 ? 11.099 0.176 -8.232 1.00 95.31 84 LYS A N 1
ATOM 659 C CA . LYS A 1 84 ? 11.792 -1.033 -8.695 1.00 95.31 84 LYS A CA 1
ATOM 660 C C . LYS A 1 84 ? 11.333 -1.447 -10.091 1.00 95.31 84 LYS A C 1
ATOM 662 O O . LYS A 1 84 ? 12.188 -1.706 -10.929 1.00 95.31 84 LYS A O 1
ATOM 667 N N . SER A 1 85 ? 10.025 -1.459 -10.362 1.00 94.50 85 SER A N 1
ATOM 668 C CA . SER A 1 85 ? 9.522 -1.830 -11.692 1.00 94.50 85 SER A CA 1
ATOM 669 C C . SER A 1 85 ? 10.022 -0.871 -12.775 1.00 94.50 85 SER A C 1
ATOM 671 O O . SER A 1 85 ? 10.501 -1.316 -13.811 1.00 94.50 85 SER A O 1
ATOM 673 N N . LEU A 1 86 ? 9.994 0.439 -12.506 1.00 95.56 86 LEU A N 1
ATOM 674 C CA . LEU A 1 86 ? 10.485 1.453 -13.443 1.00 95.56 86 LEU A CA 1
ATOM 675 C C . LEU A 1 86 ? 11.989 1.328 -13.712 1.00 95.56 86 LEU A C 1
ATOM 677 O O . LEU A 1 86 ? 12.426 1.560 -14.834 1.00 95.56 86 LEU A O 1
ATOM 681 N N . ARG A 1 87 ? 12.791 0.940 -12.712 1.00 95.25 87 ARG A N 1
ATOM 682 C CA . ARG A 1 87 ? 14.226 0.675 -12.915 1.00 95.25 87 ARG A CA 1
ATOM 683 C C . ARG A 1 87 ? 14.460 -0.506 -13.850 1.00 95.25 87 ARG A C 1
ATOM 685 O O . ARG A 1 87 ? 15.287 -0.394 -14.745 1.00 95.25 87 ARG A O 1
ATOM 692 N N . VAL A 1 88 ? 13.700 -1.587 -13.684 1.00 96.19 88 VAL A N 1
ATOM 693 C CA . VAL A 1 88 ? 13.788 -2.760 -14.568 1.00 96.19 88 VAL A CA 1
ATOM 694 C C . VAL A 1 88 ? 13.390 -2.396 -16.001 1.00 96.19 88 VAL A C 1
ATOM 696 O O . VAL A 1 88 ? 14.094 -2.752 -16.940 1.00 96.19 88 VAL A O 1
ATOM 699 N N . GLU A 1 89 ? 12.304 -1.640 -16.186 1.00 95.94 89 GLU A N 1
ATOM 700 C CA . GLU A 1 89 ? 11.893 -1.154 -17.513 1.00 95.94 89 GLU A CA 1
ATOM 701 C C . GLU A 1 89 ? 12.983 -0.290 -18.170 1.00 95.94 89 GLU A C 1
ATOM 703 O O . GLU A 1 89 ? 13.261 -0.436 -19.361 1.00 95.94 89 GLU A O 1
ATOM 708 N N . LEU A 1 90 ? 13.638 0.573 -17.388 1.00 97.00 90 LEU A N 1
ATOM 709 C CA . LEU A 1 90 ? 14.721 1.435 -17.857 1.00 97.00 90 LEU A CA 1
ATOM 710 C C . LEU A 1 90 ? 15.949 0.614 -18.279 1.00 97.00 90 LEU A C 1
ATOM 712 O O . LEU A 1 90 ? 16.491 0.848 -19.357 1.00 97.00 90 LEU A O 1
ATOM 716 N N . GLU A 1 91 ? 16.356 -0.373 -17.481 1.00 96.25 91 GLU A N 1
ATOM 717 C CA . GLU A 1 91 ? 17.467 -1.274 -17.817 1.00 96.25 91 GLU A CA 1
ATOM 718 C C . GLU A 1 91 ? 17.194 -2.058 -19.109 1.00 96.25 91 GLU A C 1
ATOM 720 O O . GLU A 1 91 ? 18.059 -2.132 -19.984 1.00 96.25 91 GLU A O 1
ATOM 725 N N . ILE A 1 92 ? 15.973 -2.576 -19.279 1.00 96.50 92 ILE A N 1
ATOM 726 C CA . ILE A 1 92 ? 15.564 -3.268 -20.510 1.00 96.50 92 ILE A CA 1
ATOM 727 C C . ILE A 1 92 ? 15.629 -2.315 -21.708 1.00 96.50 92 ILE A C 1
ATOM 729 O O . ILE A 1 92 ? 16.185 -2.669 -22.750 1.00 96.50 92 ILE A O 1
ATOM 733 N N . ALA A 1 93 ? 15.101 -1.096 -21.572 1.00 95.00 93 ALA A N 1
ATOM 734 C CA . ALA A 1 93 ? 15.134 -0.100 -22.639 1.00 95.00 93 ALA A CA 1
ATOM 735 C C . ALA A 1 93 ? 16.573 0.294 -23.015 1.00 95.00 93 ALA A C 1
ATOM 737 O O . ALA A 1 93 ? 16.892 0.421 -24.197 1.00 95.00 93 ALA A O 1
ATOM 738 N N . GLN A 1 94 ? 17.466 0.431 -22.031 1.00 96.25 94 GLN A N 1
ATOM 739 C CA . GLN A 1 94 ? 18.885 0.704 -22.272 1.00 96.25 94 GLN A CA 1
ATOM 740 C C . GLN A 1 94 ? 19.561 -0.432 -23.038 1.00 96.25 94 GLN A C 1
ATOM 742 O O . GLN A 1 94 ? 20.268 -0.171 -24.011 1.00 96.25 94 GLN A O 1
ATOM 747 N N . GLN A 1 95 ? 19.314 -1.686 -22.655 1.00 95.62 95 GLN A N 1
ATOM 748 C CA . GLN A 1 95 ? 19.846 -2.844 -23.375 1.00 95.62 95 GLN A CA 1
ATOM 749 C C . GLN A 1 95 ? 19.344 -2.887 -24.822 1.00 95.62 95 GLN A C 1
ATOM 751 O O . GLN A 1 95 ? 20.136 -3.079 -25.744 1.00 95.62 95 GLN A O 1
ATOM 756 N N . GLN A 1 96 ? 18.050 -2.641 -25.045 1.00 95.75 96 GLN A N 1
ATOM 757 C CA . GLN A 1 96 ? 17.482 -2.569 -26.393 1.00 95.75 96 GLN A CA 1
ATOM 758 C C . GLN A 1 96 ? 18.117 -1.450 -27.223 1.00 95.75 96 GLN A C 1
ATOM 760 O O . GLN A 1 96 ? 18.440 -1.664 -28.391 1.00 95.75 96 GLN A O 1
ATOM 765 N N . MET A 1 97 ? 18.346 -0.280 -26.622 1.00 95.44 97 MET A N 1
ATOM 766 C CA . MET A 1 97 ? 18.988 0.847 -27.295 1.00 95.44 97 MET A CA 1
ATOM 767 C C . MET A 1 97 ? 20.430 0.522 -27.704 1.00 95.44 97 MET A C 1
ATOM 769 O O . MET A 1 97 ? 20.832 0.849 -28.819 1.00 95.44 97 MET A O 1
ATOM 773 N N . ILE A 1 98 ? 21.195 -0.160 -26.843 1.00 96.31 98 ILE A N 1
ATOM 774 C CA . ILE A 1 98 ? 22.560 -0.610 -27.158 1.00 96.31 98 ILE A CA 1
ATOM 775 C C . ILE A 1 98 ? 22.538 -1.567 -28.354 1.00 96.31 98 ILE A C 1
ATOM 777 O O . ILE A 1 98 ? 23.253 -1.345 -29.329 1.00 96.31 98 ILE A O 1
ATOM 781 N N . VAL A 1 99 ? 21.665 -2.578 -28.327 1.00 96.56 99 VAL A N 1
ATOM 782 C CA . VAL A 1 99 ? 21.536 -3.553 -29.423 1.00 96.56 99 VAL A CA 1
ATOM 783 C C . VAL A 1 99 ? 21.157 -2.869 -30.742 1.00 96.56 99 VAL A C 1
ATOM 785 O O . VAL A 1 99 ? 21.725 -3.176 -31.792 1.00 96.56 99 VAL A O 1
ATOM 788 N N . GLN A 1 100 ? 20.226 -1.913 -30.712 1.00 95.06 100 GLN A N 1
ATOM 789 C CA . GLN A 1 100 ? 19.844 -1.147 -31.902 1.00 95.06 100 GLN A CA 1
ATOM 790 C C . GLN A 1 100 ? 20.994 -0.277 -32.421 1.00 95.06 100 GLN A C 1
ATOM 792 O O . GLN A 1 100 ? 21.229 -0.239 -33.629 1.00 95.06 100 GLN A O 1
ATOM 797 N N . ALA A 1 101 ? 21.736 0.386 -31.531 1.00 95.19 101 ALA A N 1
ATOM 798 C CA . ALA A 1 101 ? 22.892 1.193 -31.905 1.00 95.19 101 ALA A CA 1
ATOM 799 C C . ALA A 1 101 ? 23.990 0.342 -32.563 1.00 95.19 101 ALA A C 1
ATOM 801 O O . ALA A 1 101 ? 24.547 0.737 -33.589 1.00 95.19 101 ALA A O 1
ATOM 802 N N . GLU A 1 102 ? 24.263 -0.852 -32.032 1.00 95.75 102 GLU A N 1
ATOM 803 C CA . GLU A 1 102 ? 25.191 -1.804 -32.648 1.00 95.75 102 GLU A CA 1
ATOM 804 C C . GLU A 1 102 ? 24.739 -2.229 -34.047 1.00 95.75 102 GLU A C 1
ATOM 806 O O . GLU A 1 102 ? 25.547 -2.256 -34.978 1.00 95.75 102 GLU A O 1
ATOM 811 N N . LEU A 1 103 ? 23.451 -2.531 -34.218 1.00 94.38 103 LEU A N 1
ATOM 812 C CA . LEU A 1 103 ? 22.892 -2.918 -35.510 1.00 94.38 103 LEU A CA 1
ATOM 813 C C . LEU A 1 103 ? 22.998 -1.777 -36.533 1.00 94.38 103 LEU A C 1
ATOM 815 O O . LEU A 1 103 ? 23.439 -2.009 -37.659 1.00 94.38 103 LEU A O 1
ATOM 819 N N . ILE A 1 104 ? 22.683 -0.542 -36.133 1.00 93.19 104 ILE A N 1
ATOM 820 C CA . ILE A 1 104 ? 22.865 0.662 -36.961 1.00 93.19 104 ILE A CA 1
ATOM 821 C C . ILE A 1 104 ? 24.328 0.822 -37.371 1.00 93.19 104 ILE A C 1
ATOM 823 O O . ILE A 1 104 ? 24.615 1.023 -38.551 1.00 93.19 104 ILE A O 1
ATOM 827 N N . ASN A 1 105 ? 25.263 0.678 -36.433 1.00 93.50 105 ASN A N 1
ATOM 828 C CA . ASN A 1 105 ? 26.687 0.795 -36.733 1.00 93.50 105 ASN A CA 1
ATOM 829 C C . ASN A 1 105 ? 27.153 -0.278 -37.722 1.00 93.50 105 ASN A C 1
ATOM 831 O O . ASN A 1 105 ? 27.835 0.051 -38.690 1.00 93.50 105 ASN A O 1
ATOM 835 N N . ARG A 1 106 ? 26.724 -1.536 -37.555 1.00 93.56 106 ARG A N 1
ATOM 836 C CA . ARG A 1 106 ? 27.015 -2.603 -38.528 1.00 93.56 106 ARG A CA 1
ATOM 837 C C . ARG A 1 106 ? 26.449 -2.280 -39.910 1.00 93.56 106 ARG A C 1
ATOM 839 O O . ARG A 1 106 ? 27.161 -2.428 -40.899 1.00 93.56 106 ARG A O 1
ATOM 846 N N . MET A 1 107 ? 25.205 -1.801 -39.992 1.00 90.56 107 MET A N 1
ATOM 847 C CA . MET A 1 107 ? 24.602 -1.389 -41.266 1.00 90.56 107 MET A CA 1
ATOM 848 C C . MET A 1 107 ? 25.398 -0.263 -41.933 1.00 90.56 107 MET A C 1
ATOM 850 O O . MET A 1 107 ? 25.654 -0.333 -43.133 1.00 90.56 107 MET A O 1
ATOM 854 N N . ARG A 1 108 ? 25.847 0.736 -41.164 1.00 90.62 108 ARG A N 1
ATOM 855 C CA . ARG A 1 108 ? 26.682 1.834 -41.673 1.00 90.62 108 ARG A CA 1
ATOM 856 C C . ARG A 1 108 ? 28.035 1.340 -42.183 1.00 90.62 108 ARG A C 1
ATOM 858 O O . ARG A 1 108 ? 28.434 1.714 -43.281 1.00 90.62 108 ARG A O 1
ATOM 865 N N . CYS A 1 109 ? 28.717 0.473 -41.434 1.00 91.75 109 CYS A N 1
ATOM 866 C CA . CYS A 1 109 ? 29.980 -0.126 -41.873 1.00 91.75 109 CYS A CA 1
ATOM 867 C C . CYS A 1 109 ? 29.807 -0.910 -43.181 1.00 91.75 109 CYS A C 1
ATOM 869 O O . CYS A 1 109 ? 30.596 -0.732 -44.107 1.00 91.75 109 CYS A O 1
ATOM 871 N N . ASN A 1 110 ? 28.742 -1.708 -43.290 1.00 92.56 110 ASN A N 1
ATOM 872 C CA . ASN A 1 110 ? 28.436 -2.454 -44.510 1.00 92.56 110 ASN A CA 1
ATOM 873 C C . ASN A 1 110 ? 28.135 -1.515 -45.686 1.00 92.56 110 ASN A C 1
ATOM 875 O O . ASN A 1 110 ? 28.634 -1.730 -46.786 1.00 92.56 110 ASN A O 1
ATOM 879 N N . ALA A 1 111 ? 27.356 -0.453 -45.468 1.00 91.31 111 ALA A N 1
ATOM 880 C CA . ALA A 1 111 ? 27.055 0.530 -46.504 1.00 91.31 111 ALA A CA 1
ATOM 881 C C . ALA A 1 111 ? 28.334 1.178 -47.060 1.00 91.31 111 ALA A C 1
ATOM 883 O O . ALA A 1 111 ? 28.486 1.266 -48.275 1.00 91.31 111 ALA A O 1
ATOM 884 N N . ILE A 1 112 ? 29.283 1.538 -46.188 1.00 89.69 112 ILE A N 1
ATOM 885 C CA . ILE A 1 112 ? 30.603 2.046 -46.596 1.00 89.69 112 ILE A CA 1
ATOM 886 C C . ILE A 1 112 ? 31.361 0.987 -47.405 1.00 89.69 112 ILE A C 1
ATOM 888 O O . ILE A 1 112 ? 31.858 1.288 -48.487 1.00 89.69 112 ILE A O 1
ATOM 892 N N . GLN A 1 113 ? 31.417 -0.257 -46.917 1.00 92.81 113 GLN A N 1
ATOM 893 C CA . GLN A 1 113 ? 32.124 -1.354 -47.588 1.00 92.81 113 GLN A CA 1
ATOM 894 C C . GLN A 1 113 ? 31.601 -1.615 -49.010 1.00 92.81 113 GLN A C 1
ATOM 896 O O . GLN A 1 113 ? 32.380 -1.934 -49.905 1.00 92.81 113 GLN A O 1
ATOM 901 N N . PHE A 1 114 ? 30.294 -1.462 -49.227 1.00 92.69 114 PHE A N 1
ATOM 902 C CA . PHE A 1 114 ? 29.649 -1.664 -50.525 1.00 92.69 114 PHE A CA 1
ATOM 903 C C . PHE A 1 114 ? 29.458 -0.369 -51.337 1.00 92.69 114 PHE A C 1
ATOM 905 O O . PHE A 1 114 ? 28.734 -0.391 -52.330 1.00 92.69 114 PHE A O 1
ATOM 912 N N . ASN A 1 115 ? 30.091 0.750 -50.950 1.00 90.88 115 ASN A N 1
ATOM 913 C CA . ASN A 1 115 ? 29.943 2.067 -51.593 1.00 90.88 115 ASN A CA 1
ATOM 914 C C . ASN A 1 115 ? 28.475 2.519 -51.762 1.00 90.88 115 ASN A C 1
ATOM 916 O O . ASN A 1 115 ? 28.112 3.167 -52.746 1.00 90.88 115 ASN A O 1
ATOM 920 N N . MET A 1 116 ? 27.615 2.171 -50.804 1.00 89.38 116 MET A N 1
ATOM 921 C CA . MET A 1 116 ? 26.235 2.647 -50.745 1.00 89.38 116 MET A CA 1
ATOM 922 C C . MET A 1 116 ? 26.187 4.049 -50.131 1.00 89.38 116 MET A C 1
ATOM 924 O O . MET A 1 116 ? 26.903 4.358 -49.178 1.00 89.38 116 MET A O 1
ATOM 928 N N . ASP A 1 117 ? 25.303 4.901 -50.648 1.00 86.81 117 ASP A N 1
ATOM 929 C CA . ASP A 1 117 ? 25.101 6.247 -50.112 1.00 86.81 117 ASP A CA 1
ATOM 930 C C . ASP A 1 117 ? 24.368 6.190 -48.763 1.00 86.81 117 ASP A C 1
ATOM 932 O O . ASP A 1 117 ? 23.154 5.971 -48.697 1.00 86.81 117 ASP A O 1
ATOM 936 N N . LEU A 1 118 ? 25.117 6.406 -47.679 1.00 83.38 118 LEU A N 1
ATOM 937 C CA . LEU A 1 118 ? 24.606 6.391 -46.307 1.00 83.38 118 LEU A CA 1
ATOM 938 C C . LEU A 1 118 ? 23.430 7.357 -46.115 1.00 83.38 118 LEU A C 1
ATOM 940 O O . LEU A 1 118 ? 22.476 7.034 -45.412 1.00 83.38 118 LEU A O 1
ATOM 944 N N . LYS A 1 119 ? 23.473 8.526 -46.769 1.00 84.56 119 LYS A N 1
ATOM 945 C CA . LYS A 1 119 ? 22.443 9.558 -46.601 1.00 84.56 119 LYS A CA 1
ATOM 946 C C . LYS A 1 119 ? 21.097 9.113 -47.153 1.00 84.56 119 LYS A C 1
ATOM 948 O O . LYS A 1 119 ? 20.073 9.532 -46.628 1.00 84.56 119 LYS A O 1
ATOM 953 N N . LYS A 1 120 ? 21.085 8.263 -48.185 1.00 82.81 120 LYS A N 1
ATOM 954 C CA . LYS A 1 120 ? 19.850 7.670 -48.720 1.00 82.81 120 LYS A CA 1
ATOM 955 C C . LYS A 1 120 ? 19.290 6.584 -47.806 1.00 82.81 120 LYS A C 1
ATOM 957 O O . LYS A 1 120 ? 18.080 6.438 -47.727 1.00 82.81 120 LYS A O 1
ATOM 962 N N . LEU A 1 121 ? 20.150 5.844 -47.104 1.00 81.06 121 LEU A N 1
ATOM 963 C CA . LEU A 1 121 ? 19.730 4.795 -46.166 1.00 81.06 121 LEU A CA 1
ATOM 964 C C . LEU A 1 121 ? 19.138 5.354 -44.866 1.00 81.06 121 LEU A C 1
ATOM 966 O O . LEU A 1 121 ? 18.321 4.692 -44.235 1.00 81.06 121 LEU A O 1
ATOM 970 N N . GLU A 1 122 ? 19.541 6.560 -44.465 1.00 83.56 122 GLU A N 1
ATOM 971 C CA . GLU A 1 122 ? 19.006 7.250 -43.282 1.00 83.56 122 GLU A CA 1
ATOM 972 C C . GLU A 1 122 ? 17.685 7.987 -43.555 1.00 83.56 122 GLU A C 1
ATOM 974 O O . GLU A 1 122 ? 17.040 8.469 -42.622 1.00 83.56 122 GLU A O 1
ATOM 979 N N . GLN A 1 123 ? 17.259 8.079 -44.819 1.00 86.81 123 GLN A N 1
ATOM 980 C CA . GLN A 1 123 ? 15.981 8.691 -45.163 1.00 86.81 123 GLN A CA 1
ATOM 981 C C . GLN A 1 123 ? 14.816 7.793 -44.722 1.00 86.81 123 GLN A C 1
ATOM 983 O O . GLN A 1 123 ? 14.885 6.569 -44.867 1.00 86.81 123 GLN A O 1
ATOM 988 N N . PRO A 1 124 ? 13.719 8.379 -44.208 1.00 85.62 124 PRO A N 1
ATOM 989 C CA . PRO A 1 124 ? 12.497 7.632 -43.958 1.00 85.62 124 PRO A CA 1
ATOM 990 C C . PRO A 1 124 ? 12.057 6.892 -45.223 1.00 85.62 124 PRO A C 1
ATOM 992 O O . PRO A 1 124 ? 11.988 7.489 -46.296 1.00 85.62 124 PRO A O 1
ATOM 995 N N . LEU A 1 125 ? 11.743 5.602 -45.093 1.00 81.75 125 LEU A N 1
ATOM 996 C CA . LEU A 1 125 ? 11.244 4.813 -46.215 1.00 81.75 125 LEU A CA 1
ATOM 997 C C . LEU A 1 125 ? 9.933 5.418 -46.724 1.00 81.75 125 LEU A C 1
ATOM 999 O O . LEU A 1 125 ? 8.974 5.586 -45.963 1.00 81.75 125 LEU A O 1
ATOM 1003 N N . GLU A 1 126 ? 9.880 5.719 -48.019 1.00 83.75 126 GLU A N 1
ATOM 1004 C CA . GLU A 1 126 ? 8.634 6.108 -48.667 1.00 83.75 126 GLU A CA 1
ATOM 1005 C C . GLU A 1 126 ? 7.623 4.960 -48.570 1.00 83.75 126 GLU A C 1
ATOM 1007 O O . GLU A 1 126 ? 7.968 3.774 -48.617 1.00 83.75 126 GLU A O 1
ATOM 1012 N N . LYS A 1 127 ? 6.344 5.306 -48.397 1.00 79.75 127 LYS A N 1
ATOM 1013 C CA . LYS A 1 127 ? 5.279 4.299 -48.375 1.00 79.75 127 LYS A CA 1
ATOM 1014 C C . LYS A 1 127 ? 5.298 3.568 -49.712 1.00 79.75 127 LYS A C 1
ATOM 1016 O O . LYS A 1 127 ? 5.302 4.212 -50.757 1.00 79.75 127 LYS A O 1
ATOM 1021 N N . SER A 1 128 ? 5.284 2.238 -49.670 1.00 78.81 128 SER A N 1
ATOM 1022 C CA . SER A 1 128 ? 5.267 1.439 -50.891 1.00 78.81 128 SER A CA 1
ATOM 1023 C C . SER A 1 128 ? 4.094 1.843 -51.780 1.00 78.81 128 SER A C 1
ATOM 1025 O O . SER A 1 128 ? 2.958 1.960 -51.307 1.00 78.81 128 SER A O 1
ATOM 1027 N N . ASP A 1 129 ? 4.373 2.064 -53.063 1.00 78.00 129 ASP A N 1
ATOM 1028 C CA . ASP A 1 129 ? 3.334 2.363 -54.035 1.00 78.00 129 ASP A CA 1
ATOM 1029 C C . ASP A 1 129 ? 2.428 1.132 -54.196 1.00 78.00 129 ASP A C 1
ATOM 1031 O O . ASP A 1 129 ? 2.846 0.066 -54.653 1.00 78.00 129 ASP A O 1
ATOM 1035 N N . ARG A 1 130 ? 1.173 1.269 -53.758 1.00 69.81 130 ARG A N 1
ATOM 1036 C CA . ARG A 1 130 ? 0.147 0.218 -53.834 1.00 69.81 130 ARG A CA 1
ATOM 1037 C C . ARG A 1 130 ? -0.709 0.331 -55.096 1.00 69.81 130 ARG A C 1
ATOM 1039 O O . ARG A 1 130 ? -1.704 -0.381 -55.210 1.00 69.81 130 ARG A O 1
ATOM 1046 N N . SER A 1 131 ? -0.337 1.199 -56.038 1.00 72.12 131 SER A N 1
ATOM 1047 C CA . SER A 1 131 ? -1.107 1.454 -57.263 1.00 72.12 131 SER A CA 1
ATOM 1048 C C . SER A 1 131 ? -1.166 0.248 -58.207 1.00 72.12 131 SER A C 1
ATOM 1050 O O . SER A 1 131 ? -2.078 0.150 -59.024 1.00 72.12 131 SER A O 1
ATOM 1052 N N . PHE A 1 132 ? -0.264 -0.728 -58.056 1.00 57.25 132 PHE A N 1
ATOM 1053 C CA . PHE A 1 132 ? -0.308 -1.986 -58.800 1.00 57.25 132 PHE A CA 1
ATOM 1054 C C . PHE A 1 132 ? -0.878 -3.123 -57.946 1.00 57.25 132 PHE A C 1
ATOM 1056 O O . PHE A 1 132 ? -0.157 -3.980 -57.433 1.00 57.25 132 PHE A O 1
ATOM 1063 N N . SER A 1 133 ? -2.206 -3.173 -57.834 1.00 59.75 133 SER A N 1
ATOM 1064 C CA . SER A 1 133 ? -2.884 -4.413 -57.453 1.00 59.75 133 SER A CA 1
ATOM 1065 C C . SER A 1 133 ? -2.756 -5.425 -58.596 1.00 59.75 133 SER A C 1
ATOM 1067 O O . SER A 1 133 ? -3.316 -5.243 -59.675 1.00 59.75 133 SER A O 1
ATOM 1069 N N . ARG A 1 134 ? -2.046 -6.534 -58.355 1.00 57.78 134 ARG A N 1
ATOM 1070 C CA . ARG A 1 134 ? -2.050 -7.727 -59.227 1.00 57.78 134 ARG A CA 1
ATOM 1071 C C . ARG A 1 134 ? -3.375 -8.510 -59.172 1.00 57.78 134 ARG A C 1
ATOM 1073 O O . ARG A 1 134 ? -3.521 -9.497 -59.890 1.00 57.78 134 ARG A O 1
ATOM 1080 N N . ALA A 1 135 ? -4.343 -8.089 -58.354 1.00 59.59 135 ALA A N 1
ATOM 1081 C CA . ALA A 1 135 ? -5.662 -8.705 -58.269 1.00 59.59 135 ALA A CA 1
ATOM 1082 C C . ALA A 1 135 ? -6.621 -8.030 -59.264 1.00 59.59 135 ALA A C 1
ATOM 1084 O O . ALA A 1 135 ? -7.301 -7.064 -58.932 1.00 59.59 135 ALA A O 1
ATOM 1085 N N . GLY A 1 136 ? -6.651 -8.514 -60.508 1.00 54.84 136 GLY A N 1
ATOM 1086 C CA . GLY A 1 136 ? -7.615 -8.030 -61.506 1.00 54.84 136 GLY A CA 1
ATOM 1087 C C . GLY A 1 136 ? -7.453 -8.588 -62.921 1.00 54.84 136 GLY A C 1
ATOM 1088 O O . GLY A 1 136 ? -8.390 -8.522 -63.711 1.00 54.84 136 GLY A O 1
ATOM 1089 N N . ILE A 1 137 ? -6.308 -9.191 -63.259 1.00 54.25 137 ILE A N 1
ATOM 1090 C CA . ILE A 1 137 ? -6.085 -9.788 -64.585 1.00 54.25 137 ILE A CA 1
ATOM 1091 C C . ILE A 1 137 ? -6.424 -11.279 -64.531 1.00 54.25 137 ILE A C 1
ATOM 1093 O O . ILE A 1 137 ? -5.554 -12.133 -64.614 1.00 54.25 137 ILE A O 1
ATOM 1097 N N . THR A 1 138 ? -7.690 -11.623 -64.331 1.00 55.62 138 THR A N 1
ATOM 1098 C CA . THR A 1 138 ? -8.233 -12.935 -64.716 1.00 55.62 138 THR A CA 1
ATOM 1099 C C . THR A 1 138 ? -9.753 -12.819 -64.806 1.00 55.62 138 THR A C 1
ATOM 1101 O O . THR A 1 138 ? -10.387 -12.237 -63.939 1.00 55.62 138 THR A O 1
ATOM 1104 N N . GLN A 1 139 ? -10.327 -13.410 -65.857 1.00 57.59 139 GLN A N 1
ATOM 1105 C CA . GLN A 1 139 ? -11.768 -13.553 -66.130 1.00 57.59 139 GLN A CA 1
ATOM 1106 C C . GLN A 1 139 ? -12.486 -12.422 -66.888 1.00 57.59 139 GLN A C 1
ATOM 1108 O O . GLN A 1 139 ? -13.502 -11.897 -66.449 1.00 57.59 139 GLN A O 1
ATOM 1113 N N . ARG A 1 140 ? -12.080 -12.182 -68.142 1.00 51.00 140 ARG A N 1
ATOM 1114 C CA . ARG A 1 140 ? -13.044 -11.894 -69.228 1.00 51.00 140 ARG A CA 1
ATOM 1115 C C . ARG A 1 140 ? -12.641 -12.582 -70.537 1.00 51.00 140 ARG A C 1
ATOM 1117 O O . ARG A 1 140 ? -12.356 -11.939 -71.537 1.00 51.00 140 ARG A O 1
ATOM 1124 N N . ARG A 1 141 ? -12.641 -13.916 -70.546 1.00 54.88 141 ARG A N 1
ATOM 1125 C CA . ARG A 1 141 ? -12.822 -14.713 -71.772 1.00 54.88 141 ARG A CA 1
ATOM 1126 C C . ARG A 1 141 ? -13.687 -15.915 -71.430 1.00 54.88 141 ARG A C 1
ATOM 1128 O O . ARG A 1 141 ? -13.212 -16.866 -70.828 1.00 54.88 141 ARG A O 1
ATOM 1135 N N . GLY A 1 142 ? -14.966 -15.829 -71.773 1.00 52.59 142 GLY A N 1
ATOM 1136 C CA . GLY A 1 142 ? -15.893 -16.944 -71.628 1.00 52.59 142 GLY A CA 1
ATOM 1137 C C . GLY A 1 142 ? -17.325 -16.505 -71.374 1.00 52.59 142 GLY A C 1
ATOM 1138 O O . GLY A 1 142 ? -17.790 -16.610 -70.246 1.00 52.59 142 GLY A O 1
ATOM 1139 N N . LYS A 1 143 ? -18.023 -16.025 -72.413 1.00 47.78 143 LYS A N 1
ATOM 1140 C CA . LYS A 1 143 ? -19.401 -16.448 -72.735 1.00 47.78 143 LYS A CA 1
ATOM 1141 C C . LYS A 1 143 ? -19.997 -15.663 -73.904 1.00 47.78 143 LYS A C 1
ATOM 1143 O O . LYS A 1 143 ? -19.786 -14.459 -74.010 1.00 47.78 143 LYS A O 1
ATOM 1148 N N . LYS A 1 144 ? -20.881 -16.383 -74.610 1.00 44.03 144 LYS A N 1
ATOM 1149 C CA . LYS A 1 144 ? -21.796 -16.034 -75.715 1.00 44.03 144 LYS A CA 1
ATOM 1150 C C . LYS A 1 144 ? -21.198 -16.377 -77.090 1.00 44.03 144 LYS A C 1
ATOM 1152 O O . LYS A 1 144 ? -20.135 -15.879 -77.414 1.00 44.03 144 LYS A O 1
ATOM 1157 N N . SER A 1 145 ? -21.785 -17.260 -77.897 1.00 44.06 145 SER A N 1
ATOM 1158 C CA . SER A 1 145 ? -23.193 -17.683 -77.972 1.00 44.06 145 SER A CA 1
ATOM 1159 C C . SER A 1 145 ? -23.344 -19.053 -78.643 1.00 44.06 145 SER A C 1
ATOM 1161 O O . SER A 1 145 ? -22.740 -19.310 -79.679 1.00 44.06 145 SER A O 1
ATOM 1163 N N . ALA A 1 146 ? -24.203 -19.891 -78.062 1.00 46.12 146 ALA A N 1
ATOM 1164 C CA . ALA A 1 146 ? -24.850 -21.007 -78.736 1.00 46.12 146 ALA A CA 1
ATOM 1165 C C . ALA A 1 146 ? -26.270 -20.571 -79.140 1.00 46.12 146 ALA A C 1
ATOM 1167 O O . ALA A 1 146 ? -26.976 -20.011 -78.302 1.00 46.12 146 ALA A O 1
ATOM 1168 N N . GLY A 1 147 ? -26.645 -20.866 -80.390 1.00 41.16 147 GLY A N 1
ATOM 1169 C CA . GLY A 1 147 ? -28.020 -21.078 -80.859 1.00 41.16 147 GLY A CA 1
ATOM 1170 C C . GLY A 1 147 ? -28.815 -19.863 -81.354 1.00 41.16 147 GLY A C 1
ATOM 1171 O O . GLY A 1 147 ? -29.224 -19.038 -80.545 1.00 41.16 147 GLY A O 1
ATOM 1172 N N . PHE A 1 148 ? -29.142 -19.840 -82.653 1.00 39.06 148 PHE A N 1
ATOM 1173 C CA . PHE A 1 148 ? -30.538 -19.870 -83.120 1.00 39.06 148 PHE A CA 1
ATOM 1174 C C . PHE A 1 148 ? -30.616 -20.217 -84.622 1.00 39.06 148 PHE A C 1
ATOM 1176 O O . PHE A 1 148 ? -29.888 -19.615 -85.404 1.00 39.06 148 PHE A O 1
ATOM 1183 N N . SER A 1 149 ? -31.497 -21.182 -84.925 1.00 41.81 149 SER A N 1
ATOM 1184 C CA . SER A 1 149 ? -32.167 -21.551 -86.194 1.00 41.81 149 SER A CA 1
ATOM 1185 C C . SER A 1 149 ? -31.376 -21.651 -87.497 1.00 41.81 149 SER A C 1
ATOM 1187 O O . SER A 1 149 ? -31.027 -20.603 -88.076 1.00 41.81 149 SER A O 1
#

pLDDT: mean 84.0, std 14.59, range [39.06, 97.0]

Radius of gyration: 40.53 Å; chains: 1; bounding box: 64×31×131 Å